Protein AF-A0A0B1RVK9-F1 (afdb_monomer_lite)

Structure (mmCIF, N/CA/C/O backbone):
data_AF-A0A0B1RVK9-F1
#
_entry.id   AF-A0A0B1RVK9-F1
#
loop_
_atom_site.group_PDB
_atom_site.id
_atom_site.type_symbol
_atom_site.label_atom_id
_atom_site.label_alt_id
_atom_site.label_comp_id
_atom_site.label_asym_id
_atom_site.label_entity_id
_atom_site.label_seq_id
_atom_site.pdbx_PDB_ins_code
_atom_site.Cartn_x
_atom_site.Cartn_y
_atom_site.Cartn_z
_atom_site.occupancy
_atom_site.B_iso_or_equiv
_atom_site.auth_seq_id
_atom_site.auth_comp_id
_atom_site.auth_asym_id
_atom_site.auth_atom_id
_a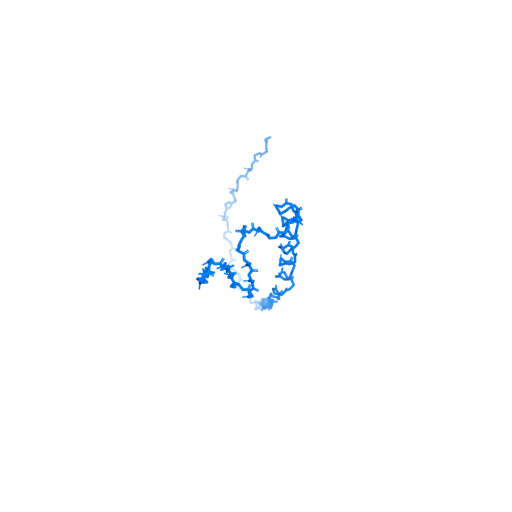tom_site.pdbx_PDB_model_num
ATOM 1 N N . MET A 1 1 ? 3.649 7.888 -56.397 1.00 39.97 1 MET A N 1
ATOM 2 C CA . MET A 1 1 ? 3.161 6.503 -56.568 1.00 39.97 1 MET A CA 1
ATOM 3 C C . MET A 1 1 ? 4.266 5.683 -57.221 1.00 39.97 1 MET A C 1
ATOM 5 O O . MET A 1 1 ? 4.598 5.963 -58.362 1.00 39.97 1 MET A O 1
ATOM 9 N N . LYS A 1 2 ? 4.914 4.763 -56.495 1.00 38.22 2 LYS A N 1
ATOM 10 C CA . LYS A 1 2 ? 5.958 3.881 -57.046 1.00 38.22 2 LYS A CA 1
ATOM 11 C C . LYS A 1 2 ? 5.436 2.446 -56.973 1.00 38.22 2 LYS A C 1
ATOM 13 O O . LYS A 1 2 ? 5.215 1.932 -55.884 1.00 38.22 2 LYS A O 1
ATOM 18 N N . SER A 1 3 ? 5.145 1.885 -58.144 1.00 41.03 3 SER A N 1
ATOM 19 C CA . SER A 1 3 ? 4.567 0.555 -58.340 1.00 41.03 3 SER A CA 1
ATOM 20 C C . SER A 1 3 ? 5.645 -0.520 -58.183 1.00 41.03 3 SER A C 1
ATOM 22 O O . SER A 1 3 ? 6.723 -0.403 -58.765 1.00 41.03 3 SER A O 1
ATOM 24 N N . LEU A 1 4 ? 5.362 -1.543 -57.374 1.00 50.06 4 LEU A N 1
ATOM 25 C CA . LEU A 1 4 ? 6.206 -2.720 -57.177 1.00 50.06 4 LEU A CA 1
ATOM 26 C C . LEU A 1 4 ? 6.002 -3.673 -58.360 1.00 50.06 4 LEU A C 1
ATOM 28 O O . LEU A 1 4 ? 4.922 -4.237 -58.527 1.00 50.06 4 LEU A O 1
ATOM 32 N N . ALA A 1 5 ? 7.034 -3.853 -59.184 1.00 53.94 5 ALA A N 1
ATOM 33 C CA . ALA A 1 5 ? 7.011 -4.849 -60.246 1.00 53.94 5 ALA A CA 1
ATOM 34 C C . ALA A 1 5 ? 7.250 -6.248 -59.655 1.00 53.94 5 ALA A C 1
ATOM 36 O O . ALA A 1 5 ? 8.282 -6.531 -59.047 1.00 53.94 5 ALA A O 1
ATOM 37 N N . VAL A 1 6 ? 6.245 -7.100 -59.833 1.00 52.62 6 VAL A N 1
ATOM 38 C CA . VAL A 1 6 ? 6.173 -8.494 -59.395 1.00 52.6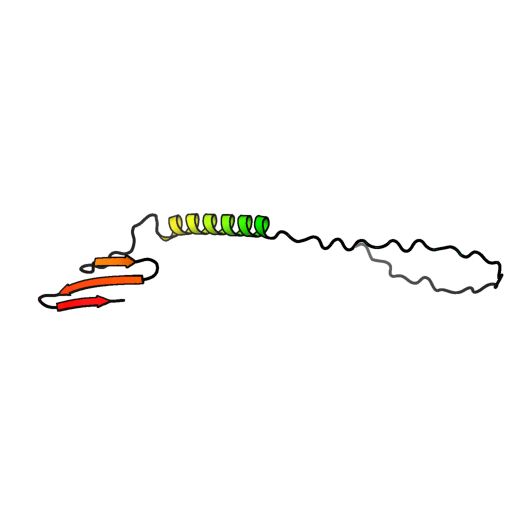2 6 VAL A CA 1
ATOM 39 C C . VAL A 1 6 ? 7.007 -9.400 -60.315 1.00 52.62 6 VAL A C 1
ATOM 41 O O . VAL A 1 6 ? 6.943 -9.300 -61.537 1.00 52.62 6 VAL A O 1
ATOM 44 N N . LEU A 1 7 ? 7.768 -10.297 -59.679 1.00 50.47 7 LEU A N 1
ATOM 45 C CA . LEU A 1 7 ? 8.495 -11.465 -60.205 1.00 50.47 7 LEU A CA 1
ATOM 46 C C . LEU A 1 7 ? 7.802 -12.196 -61.362 1.00 50.47 7 LEU A C 1
ATOM 48 O O . LEU A 1 7 ? 6.640 -12.538 -61.193 1.00 50.47 7 LEU A O 1
ATOM 52 N N . ARG A 1 8 ? 8.562 -12.609 -62.396 1.00 51.84 8 ARG A N 1
ATOM 53 C CA . ARG A 1 8 ? 8.480 -13.938 -63.059 1.00 51.84 8 ARG A CA 1
ATOM 54 C C . ARG A 1 8 ? 9.739 -14.203 -63.907 1.00 51.84 8 ARG A C 1
ATOM 56 O O . ARG A 1 8 ? 9.762 -13.874 -65.087 1.00 51.84 8 ARG A O 1
ATOM 63 N N . SER A 1 9 ? 10.770 -14.834 -63.348 1.00 52.66 9 SER A N 1
ATOM 64 C CA . SER A 1 9 ? 11.819 -15.480 -64.153 1.00 52.66 9 SER A CA 1
ATOM 65 C C . SER A 1 9 ? 11.535 -16.980 -64.226 1.00 52.66 9 SER A C 1
ATOM 67 O O . SER A 1 9 ? 11.614 -17.711 -63.242 1.00 52.66 9 SER A O 1
ATOM 69 N N . VAL A 1 10 ? 11.122 -17.418 -65.414 1.00 57.19 10 VAL A N 1
ATOM 70 C CA . VAL A 1 10 ? 10.827 -18.813 -65.745 1.00 57.19 10 VAL A CA 1
ATOM 71 C C . VAL A 1 10 ? 12.120 -19.611 -65.878 1.00 57.19 10 VAL A C 1
ATOM 73 O O . VAL A 1 10 ? 13.005 -19.287 -66.665 1.00 57.19 10 VAL A O 1
ATOM 76 N N . SER A 1 11 ? 12.214 -20.677 -65.092 1.00 52.00 11 SER A N 1
ATOM 77 C CA . SER A 1 11 ? 13.248 -21.697 -65.200 1.00 52.00 11 SER A CA 1
ATOM 78 C C . SER A 1 11 ? 13.037 -22.525 -66.466 1.00 52.00 11 SER A C 1
ATOM 80 O O . SER A 1 11 ? 11.934 -23.029 -66.673 1.00 52.00 11 SER A O 1
ATOM 82 N N . ARG A 1 12 ? 14.099 -22.708 -67.260 1.00 54.22 12 ARG A N 1
ATOM 83 C CA . ARG A 1 12 ? 14.441 -23.933 -68.010 1.00 54.22 12 ARG A CA 1
ATOM 84 C C . ARG A 1 12 ? 15.686 -23.667 -68.853 1.00 54.22 12 ARG A C 1
ATOM 86 O O . ARG A 1 12 ? 15.645 -22.833 -69.744 1.00 54.22 12 ARG A O 1
ATOM 93 N N . LEU A 1 13 ? 16.744 -24.430 -68.601 1.00 48.94 13 LEU A N 1
ATOM 94 C CA . LEU A 1 13 ? 17.402 -25.247 -69.622 1.00 48.94 13 LEU A CA 1
ATOM 95 C C . LEU A 1 13 ? 18.334 -26.232 -68.912 1.00 48.94 13 LEU A C 1
ATOM 97 O O . LEU A 1 13 ? 19.287 -25.858 -68.237 1.00 48.94 13 LEU A O 1
ATOM 101 N N . ALA A 1 14 ? 17.973 -27.506 -69.029 1.00 49.09 14 ALA A N 1
ATOM 102 C CA . ALA A 1 14 ? 18.797 -28.638 -68.661 1.00 49.09 14 ALA A CA 1
ATOM 103 C C . ALA A 1 14 ? 19.814 -28.868 -69.778 1.00 49.09 14 ALA A C 1
ATOM 105 O O . ALA A 1 14 ? 19.396 -29.063 -70.916 1.00 49.09 14 ALA A O 1
ATOM 106 N N . VAL A 1 15 ? 21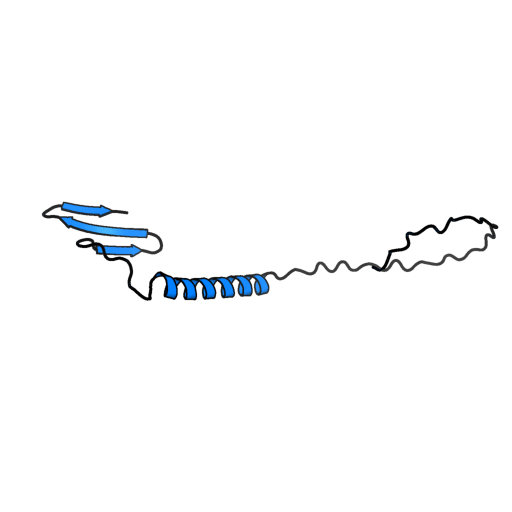.110 -28.897 -69.462 1.00 44.50 15 VAL A N 1
ATOM 107 C CA . VAL A 1 15 ? 22.130 -29.453 -70.356 1.00 44.50 15 VAL A CA 1
ATOM 108 C C . VAL A 1 15 ? 23.224 -30.147 -69.535 1.00 44.50 15 VAL A C 1
ATOM 110 O O . VAL A 1 15 ? 23.904 -29.535 -68.722 1.00 44.50 15 VAL A O 1
ATOM 113 N N . GLN A 1 16 ? 23.329 -31.447 -69.813 1.00 39.84 16 GLN A N 1
ATOM 114 C CA . GLN A 1 16 ? 24.469 -32.364 -69.719 1.00 39.84 16 GLN A CA 1
ATOM 115 C C . GLN A 1 16 ? 25.129 -32.692 -68.374 1.00 39.84 16 GLN A C 1
ATOM 117 O O . GLN A 1 16 ? 25.825 -31.915 -67.731 1.00 39.84 16 GLN A O 1
ATOM 122 N N . ALA A 1 17 ? 25.005 -33.984 -68.068 1.00 48.53 17 ALA A N 1
ATOM 123 C CA . ALA A 1 17 ? 25.860 -34.738 -67.180 1.00 48.53 17 ALA A CA 1
ATOM 124 C C . ALA A 1 17 ? 27.312 -34.761 -67.683 1.00 48.53 17 ALA A C 1
ATOM 126 O O . ALA A 1 17 ? 27.593 -35.243 -68.779 1.00 48.53 17 ALA A O 1
ATOM 127 N N . ALA A 1 18 ? 28.233 -34.362 -66.813 1.00 45.22 18 ALA A N 1
ATOM 128 C CA . ALA A 1 18 ? 29.594 -34.870 -66.801 1.00 45.22 18 ALA A CA 1
ATOM 129 C C . ALA A 1 18 ? 29.911 -35.267 -65.357 1.00 45.22 18 ALA A C 1
ATOM 131 O O . ALA A 1 18 ? 30.070 -34.430 -64.471 1.00 45.22 18 ALA A O 1
ATOM 132 N N . LYS A 1 19 ? 29.930 -36.579 -65.110 1.00 49.78 19 LYS A N 1
ATOM 133 C CA . LYS A 1 19 ? 30.491 -37.163 -63.894 1.00 49.78 19 LYS A CA 1
ATOM 134 C C . LYS A 1 19 ? 31.986 -36.866 -63.896 1.00 49.78 19 LYS A C 1
ATOM 136 O O . LYS A 1 19 ? 32.677 -37.415 -64.741 1.00 49.78 19 LYS A O 1
ATOM 141 N N . LEU A 1 20 ? 32.476 -36.081 -62.946 1.00 42.59 20 LEU A N 1
ATOM 142 C CA . LEU A 1 20 ? 33.873 -36.103 -62.514 1.00 42.59 20 LEU A CA 1
ATOM 143 C C . LEU A 1 20 ? 33.898 -35.692 -61.042 1.00 42.59 20 LEU A C 1
ATOM 145 O O . LEU A 1 20 ? 33.355 -34.660 -60.654 1.00 42.59 20 LEU A O 1
ATOM 149 N N . GLY A 1 21 ? 34.416 -36.598 -60.217 1.00 51.56 21 GLY A N 1
ATOM 150 C CA . GLY A 1 21 ? 34.323 -36.530 -58.771 1.00 51.56 21 GLY A CA 1
ATOM 151 C C . GLY A 1 21 ? 35.039 -35.320 -58.193 1.00 51.56 21 GLY A C 1
ATOM 152 O O . GLY A 1 21 ? 36.220 -35.108 -58.439 1.00 51.56 21 GLY A O 1
ATOM 153 N N . VAL A 1 22 ? 34.328 -34.594 -57.338 1.00 43.00 22 VAL A N 1
ATOM 154 C CA . VAL A 1 22 ? 34.922 -33.794 -56.273 1.00 43.00 22 VAL A CA 1
ATOM 155 C C . VAL A 1 22 ? 34.015 -33.989 -55.068 1.00 43.00 22 VAL A C 1
ATOM 157 O O . VAL A 1 22 ? 32.882 -33.514 -55.044 1.00 43.00 22 VAL A O 1
ATOM 160 N N . VAL A 1 23 ? 34.487 -34.727 -54.062 1.00 52.47 23 VAL A N 1
ATOM 161 C CA . VAL A 1 23 ? 33.882 -34.689 -52.727 1.00 52.47 23 VAL A CA 1
ATOM 162 C C . VAL A 1 23 ? 34.216 -33.314 -52.156 1.00 52.47 23 VAL A C 1
ATOM 164 O O . VAL A 1 23 ? 35.185 -33.140 -51.421 1.00 52.47 23 VAL A O 1
ATOM 167 N N . THR A 1 24 ? 33.447 -32.298 -52.538 1.00 48.66 24 THR A N 1
ATOM 168 C CA . THR A 1 24 ? 33.462 -31.018 -51.841 1.00 48.66 24 THR A CA 1
ATOM 169 C C . THR A 1 24 ? 32.810 -31.263 -50.491 1.00 48.66 24 THR A C 1
ATOM 171 O O . THR A 1 24 ? 31.585 -31.312 -50.378 1.00 48.66 24 THR A O 1
ATOM 174 N N . ARG A 1 25 ? 33.631 -31.472 -49.457 1.00 53.81 25 ARG A N 1
ATOM 175 C CA . ARG A 1 25 ? 33.184 -31.368 -48.068 1.00 53.81 25 ARG A CA 1
ATOM 176 C C . ARG A 1 25 ? 32.642 -29.954 -47.883 1.00 53.81 25 ARG A C 1
ATOM 178 O O . ARG A 1 25 ? 33.413 -29.013 -47.729 1.00 53.81 25 ARG A O 1
ATOM 185 N N . VAL A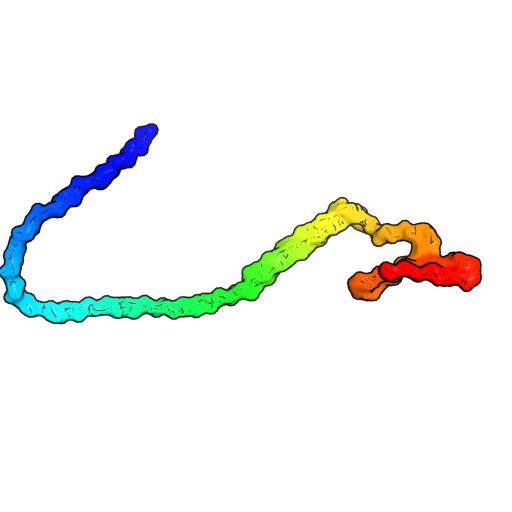 1 26 ? 31.324 -29.800 -47.951 1.00 55.34 26 VAL A N 1
ATOM 186 C CA . VAL A 1 26 ? 30.658 -28.566 -47.537 1.00 55.34 26 VAL A CA 1
ATOM 187 C C . VAL A 1 26 ? 30.950 -28.430 -46.043 1.00 55.34 26 VAL A C 1
ATOM 189 O O . VAL A 1 26 ? 30.586 -29.339 -45.292 1.00 55.34 26 VAL A O 1
ATOM 192 N N . PRO A 1 27 ? 31.631 -27.371 -45.572 1.00 59.22 27 PRO A N 1
ATOM 193 C CA . PRO A 1 27 ? 31.737 -27.154 -44.144 1.00 59.22 27 PRO A CA 1
ATOM 194 C C . PRO A 1 27 ? 30.325 -26.847 -43.651 1.00 59.22 27 PRO A C 1
ATOM 196 O O . PRO A 1 27 ? 29.793 -25.759 -43.877 1.00 59.22 27 PRO A O 1
ATOM 199 N N . VAL A 1 28 ? 29.691 -27.827 -43.008 1.00 63.84 28 VAL A N 1
ATOM 200 C CA . VAL A 1 28 ? 28.502 -27.581 -42.199 1.00 63.84 28 VAL A CA 1
ATOM 201 C C . VAL A 1 28 ? 28.972 -26.633 -41.105 1.00 63.84 28 VAL A C 1
ATOM 203 O O . VAL A 1 28 ? 29.676 -27.041 -40.182 1.00 63.84 28 VAL A O 1
ATOM 206 N N . ARG A 1 29 ? 28.671 -25.337 -41.249 1.00 61.09 29 ARG A N 1
ATOM 207 C CA . ARG A 1 29 ? 28.853 -24.377 -40.163 1.00 61.09 29 ARG A CA 1
ATOM 208 C C . ARG A 1 29 ? 27.991 -24.893 -39.022 1.00 61.09 29 ARG A C 1
ATOM 210 O O . ARG A 1 29 ? 26.768 -24.816 -39.102 1.00 61.09 29 ARG A O 1
ATOM 217 N N . ALA A 1 30 ? 28.620 -25.458 -37.996 1.00 63.91 30 ALA A N 1
ATOM 218 C CA . ALA A 1 30 ? 27.949 -25.721 -36.740 1.00 63.91 30 ALA A CA 1
ATOM 219 C C . ALA A 1 30 ? 27.443 -24.365 -36.240 1.00 63.91 30 ALA A C 1
ATOM 221 O O . ALA A 1 30 ? 28.226 -23.505 -35.834 1.00 63.91 30 ALA A O 1
ATOM 222 N N . ILE A 1 31 ? 26.137 -24.135 -36.369 1.00 64.56 31 ILE A N 1
ATOM 223 C CA . ILE A 1 31 ? 25.478 -23.000 -35.743 1.00 64.56 31 ILE A CA 1
ATOM 224 C C . ILE A 1 31 ? 25.579 -23.302 -34.256 1.00 64.56 31 ILE A C 1
ATOM 226 O O . ILE A 1 31 ? 24.843 -24.133 -33.733 1.00 64.56 31 ILE A O 1
ATOM 230 N N . SER A 1 32 ? 26.565 -22.692 -33.600 1.00 60.53 32 SER A N 1
ATOM 231 C CA . SER A 1 32 ? 26.637 -22.677 -32.149 1.00 60.53 32 SER A CA 1
ATOM 232 C C . SER A 1 32 ? 25.379 -21.972 -31.666 1.00 60.53 32 SER A C 1
ATOM 234 O O . SER A 1 32 ? 25.291 -20.743 -31.668 1.00 60.53 32 SER A O 1
ATOM 236 N N . THR A 1 33 ? 24.366 -22.752 -31.303 1.00 63.38 33 THR A N 1
ATOM 237 C CA . THR A 1 33 ? 23.240 -22.271 -30.517 1.00 63.38 33 THR A CA 1
ATOM 238 C C . THR A 1 33 ? 23.764 -22.080 -29.104 1.00 63.38 33 THR A C 1
ATOM 240 O O . THR A 1 33 ? 23.504 -22.886 -28.212 1.00 63.38 33 THR A O 1
ATOM 243 N N . SER A 1 34 ? 24.565 -21.031 -28.907 1.00 59.22 34 SER A N 1
ATOM 244 C CA . SER A 1 34 ? 24.778 -20.493 -27.574 1.00 59.22 34 SER A CA 1
ATOM 245 C C . SER A 1 34 ? 23.388 -20.156 -27.053 1.00 59.22 34 SER A C 1
ATOM 247 O O . SER A 1 34 ? 22.735 -19.236 -27.551 1.00 59.22 34 SER A O 1
ATOM 249 N N . GLN A 1 35 ? 22.886 -20.976 -26.128 1.00 61.62 35 GLN A N 1
ATOM 250 C CA . GLN A 1 35 ? 21.716 -20.634 -25.343 1.00 61.62 35 GLN A CA 1
ATOM 251 C C . GLN A 1 35 ? 22.114 -19.389 -24.563 1.00 61.62 35 GLN A C 1
ATOM 253 O O . GLN A 1 35 ? 22.770 -19.465 -23.526 1.00 61.62 35 GLN A O 1
ATOM 258 N N . ARG A 1 36 ? 21.798 -18.222 -25.127 1.00 60.97 36 ARG A N 1
ATOM 259 C CA . ARG A 1 36 ? 21.960 -16.947 -24.449 1.00 60.97 36 ARG A CA 1
ATOM 260 C C . ARG A 1 36 ? 21.053 -17.041 -23.232 1.00 60.97 36 ARG A C 1
ATOM 262 O O . ARG A 1 36 ? 19.838 -16.938 -23.367 1.00 60.97 36 ARG A O 1
ATOM 269 N N . ALA A 1 37 ? 21.630 -17.335 -22.071 1.00 61.94 37 ALA A N 1
ATOM 270 C CA . ALA A 1 37 ? 20.915 -17.266 -20.814 1.00 61.94 37 ALA A CA 1
ATOM 271 C C . ALA A 1 37 ? 20.446 -15.816 -20.688 1.00 61.94 37 ALA A C 1
ATOM 273 O O . ALA A 1 37 ? 21.252 -14.910 -20.465 1.00 61.94 37 ALA A O 1
ATOM 274 N N . PHE A 1 38 ? 19.164 -15.580 -20.962 1.00 61.53 38 PHE A N 1
ATOM 275 C CA . PHE A 1 38 ? 18.552 -14.276 -20.790 1.00 61.53 38 PHE A CA 1
ATOM 276 C C . PHE A 1 38 ? 18.551 -14.013 -19.294 1.00 61.53 38 PHE A C 1
ATOM 278 O O . PHE A 1 38 ? 17.712 -14.515 -18.551 1.00 61.53 38 PHE A O 1
ATOM 285 N N . ASN A 1 39 ? 19.568 -13.293 -18.833 1.00 66.25 39 ASN A N 1
ATOM 286 C CA . ASN A 1 39 ? 19.602 -12.809 -17.474 1.00 66.25 39 ASN A CA 1
ATOM 287 C C . ASN A 1 39 ? 18.553 -11.694 -17.398 1.00 66.25 39 ASN A C 1
ATOM 289 O O . ASN A 1 39 ? 18.818 -10.554 -17.766 1.00 66.25 39 ASN A O 1
ATOM 293 N N . VAL A 1 40 ? 17.331 -12.073 -17.023 1.00 74.25 40 VAL A N 1
ATOM 294 C CA . VAL A 1 40 ? 16.158 -11.190 -16.911 1.00 74.25 40 VAL A CA 1
ATOM 295 C C . VAL A 1 40 ? 16.223 -10.283 -15.679 1.00 74.25 40 VAL A C 1
ATOM 297 O O . VAL A 1 40 ? 15.445 -9.344 -15.563 1.00 74.25 40 VAL A O 1
ATOM 300 N N . GLY A 1 41 ? 17.167 -10.535 -14.765 1.00 79.19 41 GLY A N 1
ATOM 301 C CA . GLY A 1 41 ? 17.376 -9.752 -13.547 1.00 79.19 41 GLY A CA 1
ATOM 302 C C . GLY A 1 41 ? 17.521 -8.238 -13.776 1.00 79.19 41 GLY A C 1
ATOM 303 O O . GLY A 1 41 ? 16.774 -7.481 -13.152 1.00 79.19 41 GLY A O 1
ATOM 304 N N . PRO A 1 42 ? 18.423 -7.761 -14.659 1.00 82.50 42 PRO A N 1
ATOM 305 C CA . PRO A 1 42 ? 18.568 -6.331 -14.939 1.00 82.50 42 PRO A CA 1
ATOM 306 C C . PRO A 1 42 ? 17.305 -5.692 -15.531 1.00 82.50 42 PRO A C 1
ATOM 308 O O . PRO A 1 42 ? 16.919 -4.607 -15.101 1.00 82.50 42 PRO A O 1
ATOM 311 N N . GLU A 1 43 ? 16.634 -6.362 -16.471 1.00 83.50 43 GLU A N 1
ATOM 312 C CA . GLU A 1 43 ? 15.411 -5.843 -17.099 1.00 83.50 43 GLU A CA 1
ATOM 313 C C . GLU A 1 43 ? 14.258 -5.755 -16.092 1.00 83.50 43 GLU A C 1
ATOM 315 O O . GLU A 1 43 ? 13.588 -4.725 -16.002 1.00 83.50 43 GLU A O 1
ATOM 320 N N . LEU A 1 44 ? 14.086 -6.793 -15.270 1.00 87.19 44 LEU A N 1
ATOM 321 C CA . LEU A 1 44 ? 13.092 -6.821 -14.203 1.00 87.19 44 LEU A CA 1
ATOM 322 C C . LEU A 1 44 ? 13.356 -5.727 -13.165 1.00 87.19 44 LEU A C 1
ATOM 324 O O . LEU A 1 44 ? 12.442 -5.000 -12.790 1.00 87.19 44 LEU A O 1
ATOM 328 N N . THR A 1 45 ? 14.611 -5.559 -12.741 1.00 89.94 45 THR A N 1
ATOM 329 C CA . THR A 1 45 ? 14.994 -4.504 -11.790 1.00 89.94 45 THR A CA 1
ATOM 330 C C . THR A 1 45 ? 14.676 -3.121 -12.349 1.00 89.94 45 THR A C 1
ATOM 332 O O . THR A 1 45 ? 14.116 -2.276 -11.649 1.00 89.94 45 THR A O 1
ATOM 335 N N . GLN A 1 46 ? 14.979 -2.887 -13.628 1.00 89.62 46 GLN A N 1
ATOM 336 C CA . GLN A 1 46 ? 14.686 -1.619 -14.286 1.00 89.62 46 GLN A CA 1
ATOM 337 C C . GLN A 1 46 ? 13.177 -1.385 -14.450 1.00 89.62 46 GLN A C 1
ATOM 339 O O . GLN A 1 46 ? 12.718 -0.248 -14.339 1.00 89.62 46 GLN A O 1
ATOM 344 N N . ALA A 1 47 ? 12.395 -2.428 -14.733 1.00 90.44 47 ALA A N 1
ATOM 345 C CA . ALA A 1 47 ? 10.939 -2.335 -14.809 1.00 90.44 47 ALA A CA 1
ATOM 346 C C . ALA A 1 47 ? 10.330 -1.998 -13.439 1.00 90.44 47 ALA A C 1
ATOM 348 O O . ALA A 1 47 ? 9.602 -1.017 -13.329 1.00 90.44 47 ALA A O 1
ATOM 349 N N . LEU A 1 48 ? 10.715 -2.722 -12.385 1.00 93.50 48 LEU A N 1
ATOM 350 C CA . LEU A 1 48 ? 10.237 -2.476 -11.021 1.00 93.50 48 LEU A CA 1
ATOM 351 C C . LEU A 1 48 ? 10.637 -1.092 -10.503 1.00 93.50 48 LEU A C 1
ATOM 353 O O . LEU A 1 48 ? 9.843 -0.427 -9.851 1.00 93.50 48 LEU A O 1
ATOM 357 N N . THR A 1 49 ? 11.848 -0.624 -10.821 1.00 94.06 49 THR A N 1
ATOM 358 C CA . THR A 1 49 ? 12.297 0.719 -10.418 1.00 94.06 49 THR A CA 1
ATOM 359 C C . THR A 1 49 ? 11.429 1.807 -11.048 1.00 94.06 49 THR A C 1
ATOM 361 O O . THR A 1 49 ? 11.058 2.762 -10.368 1.00 94.06 49 THR A O 1
ATOM 364 N N . ARG A 1 50 ? 11.079 1.655 -12.333 1.00 93.56 50 ARG A N 1
ATOM 365 C CA . ARG A 1 50 ? 10.175 2.583 -13.026 1.00 93.56 50 ARG A CA 1
ATOM 366 C C . ARG A 1 50 ? 8.780 2.572 -12.407 1.00 93.56 50 ARG A C 1
ATOM 368 O O . ARG A 1 50 ? 8.233 3.642 -12.172 1.00 93.56 50 ARG A O 1
ATOM 375 N N . GLU A 1 51 ? 8.259 1.390 -12.092 1.00 92.50 51 GLU A N 1
ATOM 376 C CA . GLU A 1 51 ? 6.941 1.244 -11.468 1.00 92.50 51 GLU A CA 1
ATOM 377 C C . GLU A 1 51 ? 6.890 1.908 -10.086 1.00 92.50 51 GLU A C 1
ATOM 379 O O . GLU A 1 51 ? 6.006 2.711 -9.808 1.00 92.50 51 GLU A O 1
ATOM 384 N N . ILE A 1 52 ? 7.898 1.659 -9.240 1.00 91.94 52 ILE A N 1
ATOM 385 C CA . ILE A 1 52 ? 7.992 2.263 -7.904 1.00 91.94 52 ILE A CA 1
ATOM 386 C C . ILE A 1 52 ? 8.033 3.793 -7.994 1.00 91.94 52 ILE A C 1
ATOM 388 O O . ILE A 1 52 ? 7.395 4.473 -7.193 1.00 91.94 52 ILE A O 1
ATOM 392 N N . GLN A 1 53 ? 8.778 4.348 -8.952 1.00 91.94 53 GLN A N 1
ATOM 393 C CA . GLN A 1 53 ? 8.852 5.798 -9.141 1.00 91.94 53 GLN A CA 1
ATOM 394 C C . GLN A 1 53 ? 7.517 6.388 -9.601 1.00 91.94 53 GLN A C 1
ATOM 396 O O . GLN A 1 53 ? 7.107 7.422 -9.075 1.00 91.94 53 GLN A O 1
ATOM 401 N N . ALA A 1 54 ? 6.836 5.728 -10.540 1.00 89.19 54 ALA A N 1
ATOM 402 C CA . ALA A 1 54 ? 5.527 6.159 -11.017 1.00 89.19 54 ALA A CA 1
ATOM 403 C C . ALA A 1 54 ? 4.487 6.154 -9.882 1.00 89.19 54 ALA A C 1
ATOM 405 O O . ALA A 1 54 ? 3.804 7.154 -9.673 1.00 89.19 54 ALA A O 1
ATOM 406 N N . GLU A 1 55 ? 4.434 5.086 -9.083 1.00 86.12 55 GLU A N 1
ATOM 407 C CA . GLU A 1 55 ? 3.535 4.981 -7.926 1.00 86.12 55 GLU A CA 1
ATOM 408 C C . GLU A 1 55 ? 3.848 6.022 -6.8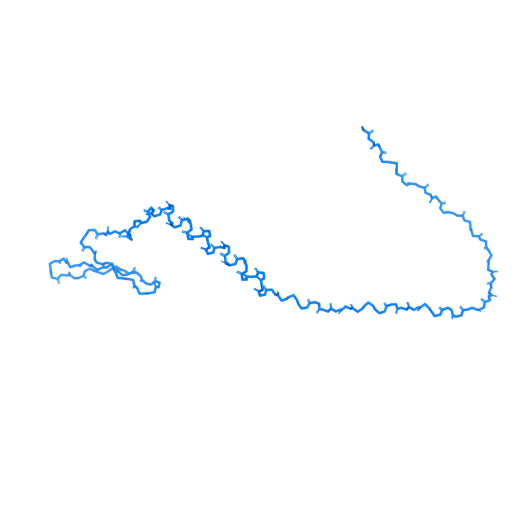43 1.00 86.12 55 GLU A C 1
ATOM 410 O O . GLU A 1 55 ? 2.946 6.621 -6.254 1.00 86.12 55 GLU A O 1
ATOM 415 N N . GLN A 1 56 ? 5.129 6.313 -6.595 1.00 85.00 56 GLN A N 1
ATOM 416 C CA . GLN A 1 56 ? 5.511 7.374 -5.661 1.00 85.00 56 GLN A CA 1
ATOM 417 C C . GLN A 1 56 ? 5.024 8.749 -6.128 1.00 85.00 56 GLN A C 1
ATOM 419 O O . GLN A 1 56 ? 4.512 9.508 -5.307 1.00 85.00 56 GLN A O 1
ATOM 424 N N . GLN A 1 57 ? 5.133 9.060 -7.420 1.00 84.25 57 GLN A N 1
ATOM 425 C CA . GLN A 1 57 ? 4.619 10.314 -7.980 1.00 84.25 57 GLN A CA 1
ATOM 426 C C . GLN A 1 57 ? 3.088 10.371 -7.893 1.00 84.25 57 GLN A C 1
ATOM 428 O O . GLN A 1 57 ? 2.540 11.328 -7.347 1.00 84.25 57 GLN A O 1
ATOM 433 N N . LEU A 1 58 ? 2.399 9.300 -8.297 1.00 81.19 58 LEU A N 1
ATOM 434 C CA . LEU A 1 58 ? 0.938 9.204 -8.224 1.00 81.19 58 LEU A CA 1
ATOM 435 C C . LEU A 1 58 ? 0.406 9.298 -6.791 1.00 81.19 58 LEU A C 1
ATOM 437 O O . LEU A 1 58 ? -0.632 9.914 -6.557 1.00 81.19 58 LEU A O 1
ATOM 441 N N . SER A 1 59 ? 1.096 8.711 -5.811 1.00 73.81 59 SER A N 1
ATOM 442 C CA . SER A 1 59 ? 0.692 8.807 -4.405 1.00 73.81 59 SER A CA 1
ATOM 443 C C . SER A 1 59 ? 0.784 10.242 -3.875 1.00 73.81 59 SER A C 1
ATOM 445 O O . SER A 1 59 ? -0.090 10.669 -3.120 1.00 73.81 59 SER A O 1
ATOM 447 N N . GLN A 1 60 ? 1.787 11.013 -4.309 1.00 71.06 60 GLN A N 1
ATOM 448 C CA . GLN A 1 60 ? 1.927 12.427 -3.953 1.00 71.06 60 GLN A CA 1
ATOM 449 C C . GLN A 1 60 ? 0.821 13.277 -4.588 1.00 71.06 60 GLN A C 1
ATOM 451 O O . GLN A 1 60 ? 0.280 14.161 -3.925 1.00 71.06 60 GLN A O 1
ATOM 456 N N . GLU A 1 61 ? 0.450 12.976 -5.833 1.00 71.69 61 GLU A N 1
ATOM 457 C CA . GLU A 1 61 ? -0.595 13.685 -6.577 1.00 71.69 61 GLU A CA 1
ATOM 458 C C . GLU A 1 61 ? -2.009 13.372 -6.060 1.00 71.69 61 GLU A C 1
ATOM 460 O O . GLU A 1 61 ? -2.803 14.287 -5.847 1.00 71.69 61 GLU A O 1
ATOM 465 N N . ASN A 1 62 ? -2.323 12.098 -5.799 1.00 64.44 62 ASN A N 1
ATOM 466 C CA . ASN A 1 62 ? -3.672 11.660 -5.421 1.00 64.44 62 ASN A CA 1
ATOM 467 C C . ASN A 1 62 ? -3.997 11.868 -3.938 1.00 64.44 62 ASN A C 1
ATOM 469 O O . ASN A 1 62 ? -5.138 12.174 -3.596 1.00 64.44 62 ASN A O 1
ATOM 473 N N . LEU A 1 63 ? -3.018 11.687 -3.045 1.00 59.72 63 LEU A N 1
ATOM 474 C CA . LEU A 1 63 ? -3.220 11.925 -1.613 1.00 59.72 63 LEU A CA 1
ATOM 475 C C . LEU A 1 63 ? -2.904 13.374 -1.225 1.00 59.72 63 LEU A C 1
ATOM 477 O O . LEU A 1 63 ? -3.149 13.756 -0.084 1.00 59.72 63 LEU A O 1
ATOM 481 N N . GLY A 1 64 ? -2.351 14.188 -2.134 1.00 56.75 64 GLY A N 1
ATOM 482 C CA . GLY A 1 64 ? -1.958 15.575 -1.861 1.00 56.75 64 GLY A CA 1
ATOM 483 C C . GLY A 1 64 ? -0.972 15.712 -0.694 1.00 56.75 64 GLY A C 1
ATOM 484 O O . GLY A 1 64 ? -0.986 16.719 0.010 1.00 56.75 64 GLY A O 1
ATOM 485 N N . GLY A 1 65 ? -0.187 14.667 -0.409 1.00 57.47 65 GLY A N 1
ATOM 486 C CA . GLY A 1 65 ? 0.640 14.577 0.802 1.00 57.47 65 GLY A CA 1
ATOM 487 C C . GLY A 1 65 ? -0.147 14.507 2.122 1.00 57.47 65 GLY A C 1
ATOM 488 O O . GLY A 1 65 ? 0.443 14.656 3.191 1.00 57.47 65 GLY A O 1
ATOM 489 N N . SER A 1 66 ? -1.465 14.304 2.075 1.00 57.22 66 SER A N 1
ATOM 490 C CA . SER A 1 66 ? -2.349 14.344 3.234 1.00 57.22 66 SER A CA 1
ATOM 491 C C . SER A 1 66 ? -2.505 12.966 3.867 1.00 57.22 66 SER A C 1
ATOM 493 O O . SER A 1 66 ? -2.685 11.951 3.195 1.00 57.22 66 SER A O 1
ATOM 495 N N . ALA A 1 67 ? -2.383 12.961 5.191 1.00 65.69 67 ALA A N 1
ATOM 496 C CA . ALA A 1 67 ? -2.395 11.798 6.059 1.00 65.69 67 ALA A CA 1
ATOM 497 C C . ALA A 1 67 ? -3.571 10.844 5.790 1.00 65.69 67 ALA A C 1
ATOM 499 O O . ALA A 1 67 ? -4.635 11.251 5.323 1.00 65.69 67 ALA A O 1
ATOM 500 N N . ALA A 1 68 ? -3.370 9.570 6.148 1.00 66.31 68 ALA A N 1
ATOM 501 C CA . ALA A 1 68 ? -4.391 8.531 6.080 1.00 66.31 68 ALA A CA 1
ATOM 502 C C . ALA A 1 68 ? -5.755 9.040 6.600 1.00 66.31 68 ALA A C 1
ATOM 504 O O . ALA A 1 68 ? -5.791 9.753 7.610 1.00 66.31 68 ALA A O 1
ATOM 505 N N . PRO A 1 69 ? -6.870 8.687 5.932 1.00 69.81 69 PRO A N 1
ATOM 506 C CA . PRO A 1 69 ? -8.190 9.203 6.272 1.00 69.81 69 PRO A CA 1
ATOM 507 C C . PRO A 1 69 ? -8.499 8.937 7.745 1.00 69.81 69 PRO A C 1
ATOM 509 O O . PRO A 1 69 ? -8.446 7.799 8.207 1.00 69.81 69 PRO A O 1
ATOM 512 N N . SER A 1 70 ? -8.806 10.000 8.490 1.00 73.50 70 SER A N 1
ATOM 513 C CA . SER A 1 70 ? -9.191 9.882 9.895 1.00 73.50 70 SER A CA 1
ATOM 514 C C . SER A 1 70 ? -10.703 9.700 10.010 1.00 73.50 70 SER A C 1
ATOM 516 O O . SER A 1 70 ? -11.484 10.427 9.395 1.00 73.50 70 SER A O 1
ATOM 518 N N . PHE A 1 71 ? -11.124 8.724 10.812 1.00 81.00 71 PHE A N 1
ATOM 519 C CA . PHE A 1 71 ? -12.534 8.484 11.106 1.00 81.00 71 PHE A CA 1
ATOM 520 C C . PHE A 1 71 ? -12.838 8.987 12.513 1.00 81.00 71 PHE A C 1
ATOM 522 O O . PHE A 1 71 ? -12.239 8.540 13.492 1.00 81.00 71 PHE A O 1
ATOM 529 N N . HIS A 1 72 ? -13.773 9.930 12.632 1.00 82.12 72 HIS A N 1
ATOM 530 C CA . HIS A 1 72 ? -14.054 10.572 13.912 1.00 82.12 72 HIS A CA 1
ATOM 531 C C . HIS A 1 72 ? -14.492 9.553 14.982 1.00 82.12 72 HIS A C 1
ATOM 533 O O . HIS A 1 72 ? -15.462 8.807 14.820 1.00 82.12 72 HIS A O 1
ATOM 539 N N . GLY A 1 73 ? -13.760 9.531 16.097 1.00 84.31 73 GLY A N 1
ATOM 540 C CA . GLY A 1 73 ? -13.997 8.625 17.222 1.00 84.31 73 GLY A CA 1
ATOM 541 C C . GLY A 1 73 ? -13.473 7.198 17.034 1.00 84.31 73 GLY A C 1
ATOM 542 O O . GLY A 1 73 ? -13.619 6.405 17.960 1.00 84.31 73 GLY A O 1
ATOM 543 N N . PHE A 1 74 ? -12.862 6.863 15.894 1.00 87.62 74 PHE A N 1
ATOM 544 C CA . PHE A 1 74 ? -12.178 5.588 15.686 1.00 87.62 74 PHE A CA 1
ATOM 545 C C . PHE A 1 74 ? -10.664 5.785 15.681 1.00 87.62 74 PHE A C 1
ATOM 547 O O . PHE A 1 74 ? -10.131 6.673 15.024 1.00 87.62 74 PHE A O 1
ATOM 554 N N . ASN A 1 75 ? -9.967 4.914 16.400 1.00 87.12 75 ASN A N 1
ATOM 555 C CA . ASN A 1 75 ? -8.525 4.784 16.339 1.00 87.12 75 ASN A CA 1
ATOM 556 C C . ASN A 1 75 ? -8.165 3.712 15.305 1.00 87.12 75 ASN A C 1
ATOM 558 O O . ASN A 1 75 ? -8.650 2.580 15.404 1.00 87.12 75 ASN A O 1
ATOM 562 N N . ILE A 1 76 ? -7.346 4.086 14.325 1.00 88.19 76 ILE A N 1
ATOM 563 C CA . ILE A 1 76 ? -6.903 3.227 13.227 1.00 88.19 76 ILE A CA 1
ATOM 564 C C . ILE A 1 76 ? -5.519 2.692 13.582 1.00 88.19 76 ILE A C 1
ATOM 566 O O . ILE A 1 76 ? -4.577 3.456 13.774 1.00 88.19 76 ILE A O 1
ATOM 570 N N . THR A 1 77 ? -5.386 1.374 13.644 1.00 85.75 77 THR A N 1
ATOM 571 C CA . THR A 1 77 ? -4.102 0.697 13.829 1.00 85.75 77 THR A CA 1
ATOM 572 C C . THR A 1 77 ? -3.841 -0.209 12.640 1.00 85.75 77 THR A C 1
ATOM 574 O O . THR A 1 77 ? -4.652 -1.087 12.352 1.00 85.75 77 THR A O 1
ATOM 577 N N . THR A 1 78 ? -2.710 -0.021 11.971 1.00 85.88 78 THR A N 1
ATOM 578 C CA . THR A 1 78 ? -2.272 -0.858 10.849 1.00 85.88 78 THR A CA 1
ATOM 579 C C . THR A 1 78 ? -1.151 -1.790 11.288 1.00 85.88 78 THR A C 1
ATOM 581 O O . THR A 1 78 ? -0.143 -1.337 11.834 1.00 85.88 78 THR A O 1
ATOM 584 N N . LYS A 1 79 ? -1.305 -3.092 11.036 1.00 85.44 79 LYS A N 1
ATOM 585 C CA . LYS A 1 79 ? -0.270 -4.110 11.246 1.00 85.44 79 LYS A CA 1
ATOM 586 C C . LYS A 1 79 ? -0.028 -4.844 9.930 1.00 85.44 79 LYS A C 1
ATOM 588 O O . LYS A 1 79 ? -0.756 -5.768 9.579 1.00 85.44 79 LYS A O 1
ATOM 593 N N . ASN A 1 80 ? 1.025 -4.456 9.212 1.00 85.81 80 ASN A N 1
ATOM 594 C CA . ASN A 1 80 ? 1.297 -4.922 7.849 1.00 85.81 80 ASN A CA 1
ATOM 595 C C . ASN A 1 80 ? 0.109 -4.615 6.916 1.00 85.81 80 ASN A C 1
ATOM 597 O O . ASN A 1 80 ? -0.216 -3.449 6.723 1.00 85.81 80 ASN A O 1
ATOM 601 N N . ALA A 1 81 ? -0.536 -5.651 6.373 1.00 83.94 81 ALA A N 1
ATOM 602 C CA . ALA A 1 81 ? -1.716 -5.542 5.519 1.00 83.94 81 ALA A CA 1
ATOM 603 C C . ALA A 1 81 ? -3.047 -5.513 6.299 1.00 83.94 81 ALA A C 1
ATOM 605 O O . ALA A 1 81 ? -4.094 -5.312 5.694 1.00 83.94 81 ALA A O 1
ATOM 606 N N . GLU A 1 82 ? -3.031 -5.726 7.619 1.00 84.12 82 GLU A N 1
ATOM 607 C CA . GLU A 1 82 ? -4.240 -5.696 8.447 1.00 84.12 82 GLU A CA 1
ATOM 608 C C . GLU A 1 82 ? -4.520 -4.268 8.926 1.00 84.12 82 GLU A C 1
ATOM 610 O O . GLU A 1 82 ? -3.644 -3.606 9.496 1.00 84.12 82 GLU A O 1
ATOM 615 N N . VAL A 1 83 ? -5.755 -3.806 8.730 1.00 88.38 83 VAL A N 1
ATOM 616 C CA . VAL A 1 83 ? -6.225 -2.500 9.192 1.00 88.38 83 VAL A CA 1
ATOM 617 C C . VAL A 1 83 ? -7.309 -2.727 10.228 1.00 88.38 83 VAL A C 1
ATOM 619 O O . VAL A 1 83 ? -8.350 -3.292 9.931 1.00 88.38 83 VAL A O 1
ATOM 622 N N . ARG A 1 84 ? -7.088 -2.257 11.453 1.00 88.56 84 ARG A N 1
ATOM 623 C CA . ARG A 1 84 ? -8.062 -2.384 12.534 1.00 88.56 84 ARG A CA 1
ATOM 624 C C . ARG A 1 84 ? -8.547 -1.015 12.972 1.00 88.56 84 ARG A C 1
ATOM 626 O O . ARG A 1 84 ? -7.742 -0.172 13.363 1.00 88.56 84 ARG A O 1
ATOM 633 N N . LEU A 1 85 ? -9.861 -0.820 12.982 1.00 89.44 85 LEU A N 1
ATOM 634 C CA . LEU A 1 85 ? -10.490 0.367 13.558 1.00 89.44 85 LEU A CA 1
ATOM 635 C C . LEU A 1 85 ? -11.105 0.021 14.910 1.00 89.44 85 LEU A C 1
ATOM 637 O O . LEU A 1 85 ? -11.840 -0.957 15.037 1.00 89.44 85 LEU A O 1
ATOM 641 N N . THR A 1 86 ? -10.824 0.824 15.934 1.00 89.75 86 THR A N 1
ATOM 642 C CA . THR A 1 86 ? -11.387 0.627 17.277 1.00 89.75 86 THR A CA 1
ATOM 643 C C . THR A 1 86 ? -12.021 1.894 17.822 1.00 89.75 86 THR A C 1
ATOM 645 O O . THR A 1 86 ? -11.460 2.975 17.690 1.00 89.75 86 THR A O 1
ATOM 648 N N . LYS A 1 87 ? -13.183 1.770 18.462 1.00 91.88 87 LYS A N 1
ATOM 649 C CA . LYS A 1 87 ? -13.879 2.883 19.118 1.00 91.88 87 LYS A CA 1
ATOM 650 C C . LYS A 1 87 ? -14.452 2.417 20.445 1.00 91.88 87 LYS A C 1
ATOM 652 O O . LYS A 1 87 ? -15.085 1.367 20.506 1.00 91.88 87 LYS A O 1
ATOM 657 N N . GLN A 1 88 ? -14.252 3.208 21.494 1.00 89.88 88 GLN A N 1
ATOM 658 C CA . GLN A 1 88 ? -14.951 3.009 22.761 1.00 89.88 88 GLN A CA 1
ATOM 659 C C . GLN A 1 88 ? -16.295 3.731 22.707 1.00 89.88 88 GLN A C 1
ATOM 661 O O . GLN A 1 88 ? -16.357 4.911 22.361 1.00 89.88 88 GLN A O 1
ATOM 666 N N . HIS A 1 89 ? -17.366 3.023 23.050 1.00 87.75 89 HIS A N 1
ATOM 667 C CA . HIS A 1 89 ? -18.712 3.571 23.135 1.00 87.75 89 HIS A CA 1
ATOM 668 C C . HIS A 1 89 ? -19.338 3.162 24.475 1.00 87.75 89 HIS A C 1
ATOM 670 O O . HIS A 1 89 ? -19.869 2.065 24.638 1.00 87.75 89 HIS A O 1
ATOM 676 N N . GLY A 1 90 ? -19.217 4.032 25.482 1.00 88.31 90 GLY A N 1
ATOM 677 C CA . GLY A 1 90 ? -19.656 3.732 26.846 1.00 88.31 90 GLY A CA 1
ATOM 678 C C . GLY A 1 90 ? -18.862 2.574 27.463 1.00 88.31 90 GLY A C 1
ATOM 679 O O . GLY A 1 90 ? -17.659 2.699 27.682 1.00 88.31 90 GLY A O 1
ATOM 680 N N . LYS A 1 91 ? -19.539 1.454 27.753 1.00 90.62 91 LYS A N 1
ATOM 681 C CA . LYS A 1 91 ? -18.922 0.219 28.278 1.00 90.62 91 LYS A CA 1
ATOM 682 C C . LYS A 1 91 ? -18.519 -0.772 27.177 1.00 90.62 91 LYS A C 1
ATOM 684 O O . LYS A 1 91 ? -17.938 -1.809 27.487 1.00 90.62 91 LYS A O 1
ATOM 689 N N . GLU A 1 92 ? -18.819 -0.469 25.916 1.00 89.19 92 GLU A N 1
ATOM 690 C CA . GLU A 1 92 ? 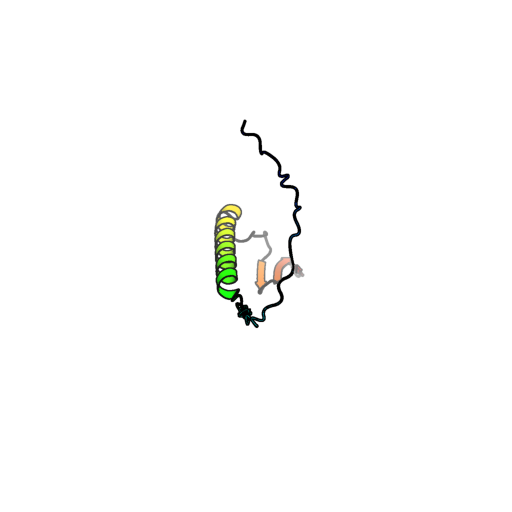-18.584 -1.361 24.782 1.00 89.19 92 GLU A CA 1
ATOM 691 C C . GLU A 1 92 ? -17.363 -0.935 23.967 1.00 89.19 92 GLU A C 1
ATOM 693 O O . GLU A 1 92 ? -17.089 0.255 23.777 1.00 89.19 92 GLU A O 1
ATOM 698 N N . ARG A 1 93 ? -16.643 -1.937 23.455 1.00 87.06 93 ARG A N 1
ATOM 699 C CA . ARG A 1 93 ? -15.521 -1.758 22.536 1.00 87.06 93 ARG A CA 1
ATOM 700 C C . ARG A 1 93 ? -15.924 -2.224 21.148 1.00 87.06 93 ARG A C 1
ATOM 702 O O . ARG A 1 93 ? -16.062 -3.422 20.917 1.00 87.06 93 ARG A O 1
ATOM 709 N N . LEU A 1 94 ? -16.050 -1.282 20.221 1.00 88.38 94 LEU A N 1
ATOM 710 C CA . LEU A 1 94 ? -16.268 -1.564 18.807 1.00 88.38 94 LEU A CA 1
ATOM 711 C C . LEU A 1 94 ? -14.919 -1.865 18.149 1.00 88.38 94 LEU A C 1
ATOM 713 O O . LEU A 1 94 ? -13.951 -1.122 18.341 1.00 88.38 94 LEU A O 1
ATOM 717 N N . ALA A 1 95 ? -14.856 -2.948 17.380 1.00 87.44 95 ALA A N 1
ATOM 718 C CA . ALA A 1 95 ? -13.697 -3.321 16.581 1.00 87.44 95 ALA A CA 1
ATOM 719 C C . ALA A 1 95 ? -14.155 -3.721 15.175 1.00 87.44 95 ALA A C 1
ATOM 721 O O . ALA A 1 95 ? -15.033 -4.569 15.039 1.00 87.44 95 ALA A O 1
ATOM 722 N N . VAL A 1 96 ? -13.552 -3.110 14.159 1.00 85.00 96 VAL A N 1
ATOM 723 C CA . VAL A 1 96 ? -13.743 -3.430 12.739 1.00 85.00 96 VAL A CA 1
ATOM 724 C C . VAL A 1 96 ? -12.394 -3.900 12.193 1.00 85.00 96 VAL A C 1
ATOM 726 O O . VAL A 1 96 ? -11.372 -3.278 12.507 1.00 85.00 96 VAL A O 1
ATOM 729 N N . LEU A 1 97 ? -12.407 -5.014 11.460 1.00 80.12 97 LEU A N 1
ATOM 730 C CA . LEU A 1 97 ? -11.252 -5.682 10.851 1.00 80.12 97 LEU A CA 1
ATOM 731 C C . LEU A 1 97 ? -11.409 -5.701 9.330 1.00 80.12 97 LEU A C 1
ATOM 733 O O . LEU A 1 97 ? -12.578 -5.795 8.889 1.00 80.12 97 LEU A O 1
#

Organism: Oesophagostomum dentatum (NCBI:txid61180)

pLDDT: mean 70.78, std 17.0, range [38.22, 94.06]

InterPro domains:
  IPR036561 Mitochondrial glycoprotein superfamily [G3DSA:3.10.280.10] (39-97)
  IPR036561 Mitochondrial glycoprotein superfamily [SSF54529] (40-96)

Secondary structure (DSSP, 8-state):
----------------------------------------HHHHHHHHHHHHHHHHHHHHHHHTT--S---TT-EEEEETTEEEEEEEETTEEEEE-

Foldseek 3Di:
DDDDDDDDDDDDDDDDDDDDDDPPPDPPPPPPPPVPPPPCVVVVVVVVVVVVVVVVVVCCVVCVPPDDDDDPQWDWDDDPPDIWTWHDDPPDIDIDD

Radius of gyration: 37.13 Å; chains: 1; bounding box: 55×53×99 Å

Sequence (97 aa):
MKSLAVLRSVSRLAVQAAKLGVVTRVPVRAISTSQRAFNVGPELTQALTREIQAEQQLSQENLGGSAAPSFHGFNITTKNAEVRLTKQHGKERLAVL